Protein AF-A0A3C2DBI6-F1 (afdb_monomer_lite)

Radius of gyration: 11.97 Å; chains: 1; bounding box: 30×22×28 Å

pLDDT: mean 91.42, std 9.0, range [61.06, 97.88]

Structure (mmCIF, N/CA/C/O backbone):
data_AF-A0A3C2DBI6-F1
#
_entry.id   AF-A0A3C2DBI6-F1
#
loop_
_atom_site.group_PDB
_atom_site.id
_atom_site.type_symbol
_atom_site.label_atom_id
_atom_site.label_alt_id
_atom_site.label_comp_id
_atom_site.label_asym_id
_atom_site.label_entity_id
_atom_site.label_seq_id
_atom_site.pdbx_PDB_ins_code
_atom_site.Cartn_x
_atom_site.Cartn_y
_atom_site.Cartn_z
_atom_site.occupancy
_atom_site.B_iso_or_equiv
_atom_site.auth_seq_id
_atom_site.auth_comp_id
_atom_site.auth_asym_id
_atom_site.auth_atom_id
_atom_site.pdbx_PDB_model_num
ATOM 1 N N . ASP A 1 1 ? 8.213 -7.978 -3.596 1.00 61.06 1 ASP A N 1
ATOM 2 C CA . ASP A 1 1 ? 8.180 -9.103 -4.558 1.00 61.06 1 ASP A CA 1
ATOM 3 C C . ASP A 1 1 ? 9.587 -9.310 -5.125 1.00 61.06 1 ASP A C 1
ATOM 5 O O . ASP A 1 1 ? 10.530 -8.718 -4.597 1.00 61.06 1 ASP A O 1
ATOM 9 N N . ASP A 1 2 ? 9.748 -10.156 -6.145 1.00 65.38 2 ASP A N 1
ATOM 10 C CA . ASP A 1 2 ? 11.045 -10.406 -6.798 1.00 65.38 2 ASP A CA 1
ATOM 11 C C . ASP A 1 2 ? 11.601 -9.166 -7.539 1.00 65.38 2 ASP A C 1
ATOM 13 O O . ASP A 1 2 ? 12.786 -9.134 -7.871 1.00 65.38 2 ASP A O 1
ATOM 17 N N . ASP A 1 3 ? 10.783 -8.119 -7.717 1.00 76.75 3 ASP A N 1
ATOM 18 C CA . ASP A 1 3 ? 11.136 -6.850 -8.366 1.00 76.75 3 ASP A CA 1
ATOM 19 C C . ASP A 1 3 ? 11.495 -5.735 -7.361 1.00 76.75 3 ASP A C 1
ATOM 21 O O . ASP A 1 3 ? 11.702 -4.585 -7.749 1.00 76.75 3 ASP A O 1
ATOM 25 N N . PHE A 1 4 ? 11.626 -6.063 -6.067 1.00 85.25 4 PHE A N 1
ATOM 26 C CA . PHE A 1 4 ? 11.847 -5.117 -4.957 1.00 85.25 4 PHE A CA 1
ATOM 27 C C . PHE A 1 4 ? 10.705 -4.111 -4.732 1.00 85.25 4 PHE A C 1
ATOM 29 O O . PHE A 1 4 ? 10.897 -3.136 -4.002 1.00 85.25 4 PHE A O 1
ATOM 36 N N . ALA A 1 5 ? 9.532 -4.346 -5.317 1.00 89.25 5 ALA A N 1
ATOM 37 C CA . ALA A 1 5 ? 8.337 -3.555 -5.077 1.00 89.25 5 ALA A CA 1
ATOM 38 C C . ALA A 1 5 ? 7.580 -4.051 -3.832 1.00 89.25 5 ALA A C 1
ATOM 40 O O . ALA A 1 5 ? 7.724 -5.196 -3.374 1.00 89.25 5 ALA A O 1
ATOM 41 N N . MET A 1 6 ? 6.776 -3.160 -3.258 1.00 91.56 6 MET A N 1
ATOM 42 C CA . MET A 1 6 ? 5.901 -3.444 -2.129 1.00 91.56 6 MET A CA 1
ATOM 43 C C . MET A 1 6 ? 4.876 -4.527 -2.486 1.00 91.56 6 MET A C 1
ATOM 45 O O . MET A 1 6 ? 4.174 -4.442 -3.492 1.00 91.56 6 MET A O 1
ATOM 49 N N . ASP A 1 7 ? 4.733 -5.522 -1.609 1.00 94.81 7 ASP A N 1
ATOM 50 C CA . ASP A 1 7 ? 3.670 -6.520 -1.714 1.00 94.81 7 ASP A CA 1
ATOM 51 C C . ASP A 1 7 ? 2.380 -5.992 -1.067 1.00 94.81 7 ASP A C 1
ATOM 53 O O . ASP A 1 7 ? 2.289 -5.842 0.155 1.00 94.81 7 ASP A O 1
ATOM 57 N N . ALA A 1 8 ? 1.365 -5.733 -1.892 1.00 94.81 8 ALA A N 1
ATOM 58 C CA . ALA A 1 8 ? 0.070 -5.240 -1.436 1.00 94.81 8 ALA A CA 1
ATOM 59 C C . ALA A 1 8 ? -0.677 -6.235 -0.522 1.00 94.81 8 ALA A C 1
ATOM 61 O O . ALA A 1 8 ? -1.434 -5.807 0.346 1.00 94.81 8 ALA A O 1
ATOM 62 N N . ASN A 1 9 ? -0.452 -7.548 -0.650 1.00 95.56 9 ASN A N 1
ATOM 63 C CA . ASN A 1 9 ? -1.075 -8.538 0.237 1.00 95.56 9 ASN A CA 1
ATOM 64 C C . ASN A 1 9 ? -0.440 -8.516 1.630 1.00 95.56 9 ASN A C 1
ATOM 66 O O . ASN A 1 9 ? -1.129 -8.642 2.647 1.00 95.56 9 ASN A O 1
ATOM 70 N N . ALA A 1 10 ? 0.881 -8.333 1.678 1.00 96.12 10 ALA A N 1
ATOM 71 C CA . ALA A 1 10 ? 1.592 -8.142 2.934 1.00 96.12 10 ALA A CA 1
ATOM 72 C C . ALA A 1 10 ? 1.152 -6.835 3.611 1.00 96.12 10 ALA A C 1
ATOM 74 O O . ALA A 1 10 ? 0.883 -6.836 4.811 1.00 96.12 10 ALA A O 1
ATOM 75 N N . LEU A 1 11 ? 0.991 -5.752 2.837 1.00 97.00 11 LEU A N 1
ATOM 76 C CA . LEU A 1 11 ? 0.432 -4.491 3.329 1.00 97.00 11 LEU A CA 1
ATOM 77 C C . LEU A 1 11 ? -0.969 -4.691 3.925 1.00 97.00 11 LEU A C 1
ATOM 79 O O . LEU A 1 11 ? -1.211 -4.244 5.042 1.00 97.00 11 LEU A O 1
ATOM 83 N N . ALA A 1 12 ? -1.867 -5.392 3.225 1.00 97.19 12 ALA A N 1
ATOM 84 C CA . ALA A 1 12 ? -3.217 -5.675 3.718 1.00 97.19 12 ALA A CA 1
ATOM 85 C C . ALA A 1 12 ? -3.194 -6.417 5.061 1.00 97.19 12 ALA A C 1
ATOM 87 O O . ALA A 1 12 ? -3.881 -6.025 5.999 1.00 97.19 12 ALA A O 1
ATOM 88 N N . SER A 1 13 ? -2.330 -7.428 5.182 1.00 97.56 13 SER A N 1
ATOM 89 C CA . SER A 1 13 ? -2.191 -8.208 6.418 1.00 97.56 13 SER A CA 1
ATOM 90 C C . SER A 1 13 ? -1.713 -7.358 7.601 1.00 97.56 13 SER A C 1
ATOM 92 O O . SER A 1 13 ? -2.156 -7.567 8.728 1.00 97.56 13 SER A O 1
ATOM 94 N N . LEU A 1 14 ? -0.810 -6.401 7.357 1.00 97.31 14 LEU A N 1
ATOM 95 C CA . LEU A 1 14 ? -0.319 -5.479 8.385 1.00 97.31 14 LEU A CA 1
ATOM 96 C C . LEU A 1 14 ? -1.384 -4.455 8.788 1.00 97.31 14 LEU A C 1
ATOM 98 O O . LEU A 1 14 ? -1.573 -4.215 9.976 1.00 97.31 14 LEU A O 1
ATOM 102 N N . VAL A 1 15 ? -2.111 -3.901 7.814 1.00 97.25 15 VAL A N 1
ATOM 103 C CA . VAL A 1 15 ? -3.217 -2.967 8.064 1.00 97.25 15 VAL A CA 1
ATOM 104 C C . VAL A 1 15 ? -4.317 -3.629 8.897 1.00 97.25 15 VAL A C 1
ATOM 106 O O . VAL A 1 15 ? -4.787 -3.034 9.865 1.00 97.25 15 VAL A O 1
ATOM 109 N N . ASP A 1 16 ? -4.689 -4.869 8.576 1.00 97.38 16 ASP A N 1
ATOM 110 C CA . ASP A 1 16 ? -5.685 -5.624 9.341 1.00 97.38 16 ASP A CA 1
ATOM 111 C C . ASP A 1 16 ? -5.227 -5.880 10.785 1.00 97.38 16 ASP A C 1
ATOM 113 O O . ASP A 1 16 ? -6.029 -5.775 11.717 1.00 97.38 16 ASP A O 1
ATOM 117 N N . ALA A 1 17 ? -3.940 -6.184 10.985 1.00 97.88 17 ALA A N 1
ATOM 118 C CA . ALA A 1 17 ? -3.366 -6.369 12.315 1.00 97.88 17 ALA A CA 1
ATOM 119 C C . ALA A 1 17 ? -3.397 -5.068 13.132 1.00 97.88 17 ALA A C 1
ATOM 121 O O . ALA A 1 17 ? -3.867 -5.075 14.268 1.00 97.88 17 ALA A O 1
ATOM 122 N N . ASP A 1 18 ? -2.993 -3.945 12.534 1.00 97.31 18 ASP A N 1
ATOM 123 C CA . ASP A 1 18 ? -3.040 -2.630 13.178 1.00 97.31 18 ASP A CA 1
ATOM 124 C C . ASP A 1 18 ? -4.468 -2.255 13.594 1.00 97.31 18 ASP A C 1
ATOM 126 O O . ASP A 1 18 ? -4.705 -1.836 14.729 1.00 97.31 18 ASP A O 1
ATOM 130 N N . VAL A 1 19 ? -5.447 -2.462 12.710 1.00 96.94 19 VAL A N 1
ATOM 131 C CA . VAL A 1 19 ? -6.861 -2.215 13.023 1.00 96.94 19 VAL A CA 1
ATOM 132 C C . VAL A 1 19 ? -7.347 -3.126 14.155 1.00 96.94 19 VAL A C 1
ATOM 134 O O . VAL A 1 19 ? -8.057 -2.663 15.051 1.00 96.94 19 VAL A O 1
ATOM 137 N N . ALA A 1 20 ? -6.958 -4.404 14.158 1.00 97.69 20 ALA A N 1
ATOM 138 C CA . ALA A 1 20 ? -7.328 -5.354 15.208 1.00 97.69 20 ALA A CA 1
ATOM 139 C C . ALA A 1 20 ? -6.721 -4.998 16.579 1.00 97.69 20 ALA A C 1
ATOM 141 O O . ALA A 1 20 ? -7.351 -5.236 17.611 1.00 97.69 20 ALA A O 1
ATOM 142 N N . GLU A 1 21 ? -5.533 -4.395 16.595 1.00 97.69 21 GLU A N 1
ATOM 143 C CA . GLU A 1 21 ? -4.869 -3.884 17.799 1.00 97.69 21 GLU A CA 1
ATOM 144 C C . GLU A 1 21 ? -5.429 -2.525 18.266 1.00 97.69 21 GLU A C 1
ATOM 146 O O . GLU A 1 21 ? -5.086 -2.040 19.346 1.00 97.69 21 GLU A O 1
ATOM 151 N N . GLY A 1 22 ? -6.347 -1.927 17.499 1.00 97.38 22 GLY A N 1
ATOM 152 C CA . GLY A 1 22 ? -6.950 -0.628 17.795 1.00 97.38 22 GLY A CA 1
ATOM 153 C C . GLY A 1 22 ? -6.086 0.560 17.369 1.00 97.38 22 GLY A C 1
ATOM 154 O O . GLY A 1 22 ? -6.360 1.693 17.777 1.00 97.38 22 GLY A O 1
ATOM 155 N N . HIS A 1 23 ? -5.053 0.326 16.557 1.00 97.44 23 HIS A N 1
ATOM 156 C CA . HIS A 1 23 ? -4.318 1.387 15.885 1.00 97.44 23 HIS A CA 1
ATOM 157 C C . HIS A 1 23 ? -5.153 1.982 14.746 1.00 97.44 23 HIS A C 1
ATOM 159 O O . HIS A 1 23 ? -6.110 1.390 14.246 1.00 97.44 23 HIS A O 1
ATOM 165 N N . VAL A 1 24 ? -4.776 3.191 14.332 1.00 95.62 24 VAL A N 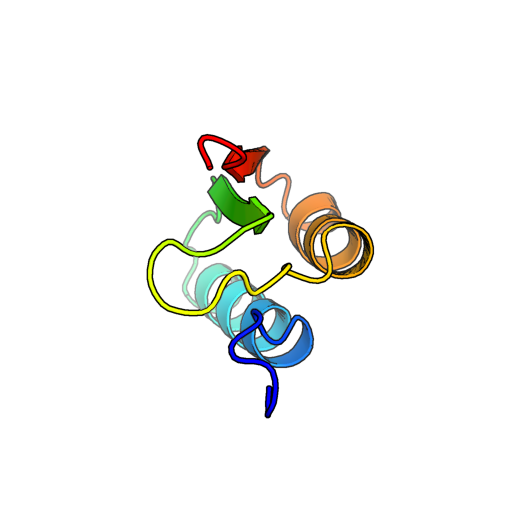1
ATOM 166 C CA . VAL A 1 24 ? -5.405 3.891 13.210 1.00 95.62 24 VAL A CA 1
ATOM 167 C C . VAL A 1 24 ? -4.354 4.077 12.118 1.00 95.62 24 VAL A C 1
ATOM 169 O O . VAL A 1 24 ? -3.531 4.992 12.229 1.00 95.62 24 VAL A O 1
ATOM 172 N N . PRO A 1 25 ? -4.360 3.233 11.069 1.00 95.12 25 PRO A N 1
ATOM 173 C CA . PRO A 1 25 ? -3.524 3.440 9.896 1.00 95.12 25 PRO A CA 1
ATOM 174 C C . PRO A 1 25 ? -3.813 4.811 9.280 1.00 95.12 25 PRO A C 1
ATOM 176 O O . PRO A 1 25 ? -4.950 5.120 8.931 1.00 95.12 25 PRO A O 1
ATOM 179 N N . CYS A 1 26 ? -2.791 5.659 9.176 1.00 94.75 26 CYS A N 1
ATOM 180 C CA . CYS A 1 26 ? -2.968 7.056 8.769 1.00 94.75 26 CYS A CA 1
ATOM 181 C C . CYS A 1 26 ? -2.281 7.408 7.445 1.00 94.75 26 CYS A C 1
ATOM 183 O O . CYS A 1 26 ? -2.719 8.331 6.758 1.00 94.75 26 CYS A O 1
ATOM 185 N N . LEU A 1 27 ? -1.226 6.681 7.074 1.00 96.00 27 LEU A N 1
ATOM 186 C CA . LEU A 1 27 ? -0.411 6.964 5.899 1.00 96.00 27 LEU A CA 1
ATOM 187 C C . LEU A 1 27 ? 0.208 5.677 5.348 1.00 96.00 27 LEU A C 1
ATOM 189 O O . LEU A 1 27 ? 0.806 4.905 6.092 1.00 96.00 27 LEU A O 1
ATOM 193 N N . VAL A 1 28 ? 0.139 5.519 4.031 1.00 96.69 28 VAL A N 1
ATOM 194 C CA . VAL A 1 28 ? 0.932 4.572 3.250 1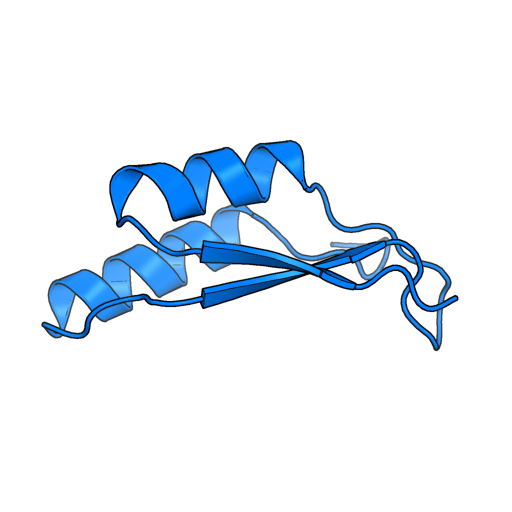.00 96.69 28 VAL A CA 1
ATOM 195 C C . VAL A 1 28 ? 1.763 5.364 2.244 1.00 96.69 28 VAL A C 1
ATOM 197 O O . VAL A 1 28 ? 1.258 6.281 1.595 1.00 96.69 28 VAL A O 1
ATOM 200 N N . VAL A 1 29 ? 3.045 5.028 2.118 1.00 95.94 29 VAL A N 1
ATOM 201 C CA . VAL A 1 29 ? 3.949 5.643 1.140 1.00 95.94 29 VAL A CA 1
ATOM 202 C C . VAL A 1 29 ? 4.299 4.602 0.086 1.00 95.94 29 VAL A C 1
ATOM 204 O O . VAL A 1 29 ? 4.965 3.622 0.400 1.00 95.94 29 VAL A O 1
ATOM 207 N N . ALA A 1 30 ? 3.836 4.811 -1.143 1.00 94.19 30 ALA A N 1
ATOM 208 C CA . ALA A 1 30 ? 4.222 4.013 -2.299 1.00 94.19 30 ALA A CA 1
ATOM 209 C C . ALA A 1 30 ? 5.402 4.687 -3.004 1.00 94.19 30 ALA A C 1
ATOM 211 O O . ALA A 1 30 ? 5.387 5.900 -3.204 1.00 94.19 30 ALA A O 1
ATOM 212 N N . THR A 1 31 ? 6.403 3.917 -3.409 1.00 92.25 31 THR A N 1
ATOM 213 C CA . THR A 1 31 ? 7.582 4.423 -4.114 1.00 92.25 31 THR A CA 1
ATOM 214 C C . THR A 1 31 ? 7.508 4.062 -5.592 1.00 92.25 31 THR A C 1
ATOM 216 O O . THR A 1 31 ? 7.375 2.898 -5.960 1.00 92.25 31 THR A O 1
ATOM 219 N N . VAL A 1 32 ? 7.625 5.060 -6.461 1.00 88.38 32 VAL A N 1
ATOM 220 C CA . VAL A 1 32 ? 7.741 4.890 -7.912 1.00 88.38 32 VAL A CA 1
ATOM 221 C C . VAL A 1 32 ? 9.157 5.295 -8.296 1.00 88.38 32 VAL A C 1
ATOM 223 O O . VAL A 1 32 ? 9.448 6.476 -8.452 1.00 88.38 32 VAL A O 1
ATOM 226 N N . GLY A 1 33 ? 10.041 4.304 -8.412 1.00 81.19 33 GLY A N 1
ATOM 227 C CA . GLY A 1 33 ? 11.470 4.511 -8.631 1.00 81.19 33 GLY A CA 1
ATOM 228 C C . GLY A 1 33 ? 12.264 4.459 -7.328 1.00 81.19 33 GLY A C 1
ATOM 229 O O . GLY A 1 33 ? 12.861 5.449 -6.915 1.00 81.19 33 GLY A O 1
ATOM 230 N N . THR A 1 34 ? 12.307 3.294 -6.674 1.00 76.12 34 THR A N 1
ATOM 231 C CA . THR A 1 34 ? 13.143 3.109 -5.476 1.00 76.12 34 THR A CA 1
ATOM 232 C C . THR A 1 34 ? 14.610 3.444 -5.771 1.00 76.12 34 THR A C 1
ATOM 234 O O . THR A 1 34 ? 15.153 3.096 -6.820 1.00 76.12 34 THR A O 1
ATOM 237 N N . THR A 1 35 ? 15.292 4.106 -4.835 1.00 74.25 35 THR A N 1
ATOM 238 C CA . THR A 1 35 ? 16.632 4.680 -5.071 1.00 74.25 35 THR A CA 1
ATOM 239 C C . THR A 1 35 ? 17.688 3.646 -5.479 1.00 74.25 35 THR A C 1
ATOM 241 O O . THR A 1 35 ? 18.618 3.968 -6.214 1.00 74.25 35 THR A O 1
ATOM 244 N N . SER A 1 36 ? 17.583 2.406 -4.992 1.00 72.12 36 SER A N 1
ATOM 245 C CA . SER A 1 36 ? 18.601 1.369 -5.219 1.00 72.12 36 SER A CA 1
ATOM 246 C C . SER A 1 36 ? 18.364 0.514 -6.463 1.00 72.12 36 SER A C 1
ATOM 248 O O . SER A 1 36 ? 19.339 0.076 -7.070 1.00 72.12 36 SER A O 1
ATOM 250 N N . SER A 1 37 ? 17.109 0.253 -6.835 1.00 76.88 37 SER A N 1
ATOM 251 C CA . SER A 1 37 ? 16.763 -0.688 -7.913 1.00 76.88 37 SER A CA 1
ATOM 252 C C . SER A 1 37 ? 15.862 -0.096 -8.997 1.00 76.88 37 SER A C 1
ATOM 254 O O . SER A 1 37 ? 15.688 -0.727 -10.035 1.00 76.88 37 SER A O 1
ATOM 256 N N . GLY A 1 38 ? 15.312 1.105 -8.801 1.00 78.94 38 GLY A N 1
ATOM 257 C CA . GLY A 1 38 ? 14.323 1.692 -9.706 1.00 78.94 38 GLY A CA 1
ATOM 258 C C . GLY A 1 38 ? 12.971 0.976 -9.672 1.00 78.94 38 GLY A C 1
ATOM 259 O O . GLY A 1 38 ? 12.197 1.114 -10.615 1.00 78.94 38 GLY A O 1
ATOM 260 N N . ALA A 1 39 ? 12.693 0.202 -8.618 1.00 86.25 39 ALA A N 1
ATOM 261 C CA . ALA A 1 39 ? 11.453 -0.553 -8.487 1.00 86.25 39 ALA A CA 1
ATOM 262 C C . ALA A 1 39 ? 10.240 0.376 -8.391 1.00 86.25 39 ALA A C 1
ATOM 264 O O . ALA A 1 39 ? 10.339 1.509 -7.907 1.00 86.25 39 ALA A O 1
ATOM 265 N N . ILE A 1 40 ? 9.096 -0.117 -8.855 1.00 88.81 40 ILE A N 1
ATOM 266 C CA . ILE A 1 40 ? 7.837 0.621 -8.891 1.00 88.81 40 ILE A CA 1
ATOM 267 C C . ILE A 1 40 ? 6.807 -0.166 -8.094 1.00 88.81 40 ILE A C 1
ATOM 269 O O . ILE A 1 40 ? 6.438 -1.272 -8.481 1.00 88.81 40 ILE A O 1
ATOM 273 N N . ASP A 1 41 ? 6.323 0.429 -7.011 1.00 92.38 41 ASP A N 1
ATOM 274 C CA . ASP A 1 41 ? 5.270 -0.157 -6.196 1.00 92.38 41 ASP A CA 1
ATOM 275 C C . ASP A 1 41 ? 3.935 -0.227 -6.961 1.00 92.38 41 ASP A C 1
ATOM 277 O O . ASP A 1 41 ? 3.610 0.674 -7.748 1.00 92.38 41 ASP A O 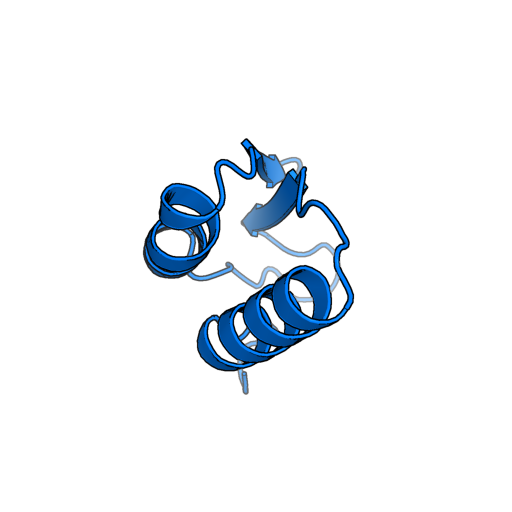1
ATOM 281 N N . PRO A 1 42 ? 3.102 -1.255 -6.716 1.00 93.50 42 PRO A N 1
ATOM 282 C CA . P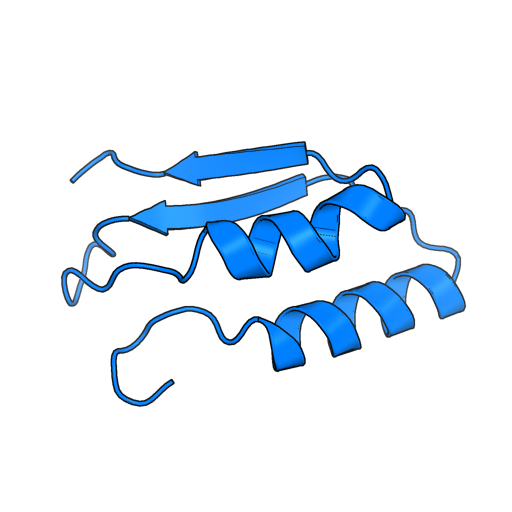RO A 1 42 ? 1.787 -1.382 -7.334 1.00 93.50 42 PRO A CA 1
ATOM 283 C C . PRO A 1 42 ? 0.784 -0.401 -6.700 1.00 93.50 42 PRO A C 1
ATOM 285 O O . PRO A 1 42 ? -0.082 -0.786 -5.916 1.00 93.50 42 PRO A O 1
ATOM 288 N N . VAL A 1 43 ? 0.883 0.886 -7.060 1.00 94.38 43 VAL A N 1
ATOM 289 C CA . VAL A 1 43 ? 0.116 1.996 -6.457 1.00 94.38 43 VAL A CA 1
ATOM 290 C C . VAL A 1 43 ? -1.393 1.731 -6.423 1.00 94.38 43 VAL A C 1
ATOM 292 O O . VAL A 1 43 ? -2.031 2.015 -5.414 1.00 94.38 43 VAL A O 1
ATOM 295 N N . SER A 1 44 ? -1.975 1.157 -7.484 1.00 96.00 44 SER A N 1
ATOM 296 C CA . SER A 1 44 ? -3.416 0.846 -7.513 1.00 96.00 44 SER A CA 1
ATOM 297 C C . SER A 1 44 ? -3.808 -0.121 -6.397 1.00 96.00 44 SER A C 1
ATOM 299 O O . SER A 1 44 ? -4.727 0.164 -5.638 1.00 96.00 44 SER A O 1
ATOM 301 N N . SER A 1 45 ? -3.070 -1.223 -6.258 1.00 96.81 45 SER A N 1
ATOM 302 C CA . SER A 1 45 ? -3.327 -2.234 -5.231 1.00 96.81 45 SER A CA 1
ATOM 303 C C . SER A 1 45 ? -3.107 -1.678 -3.823 1.00 96.81 45 SER A C 1
ATOM 305 O O . SER A 1 45 ? -3.824 -2.034 -2.896 1.00 96.81 45 SER A O 1
ATOM 307 N N . ILE A 1 46 ? -2.143 -0.771 -3.654 1.00 96.81 46 ILE A N 1
ATOM 308 C CA . ILE A 1 46 ? -1.911 -0.071 -2.385 1.00 96.81 46 ILE A CA 1
ATOM 309 C C . ILE A 1 46 ? -3.099 0.832 -2.029 1.00 96.81 46 ILE A C 1
ATOM 311 O O . ILE A 1 46 ? -3.546 0.836 -0.882 1.00 96.81 46 ILE A O 1
ATOM 315 N N . CYS A 1 47 ? -3.646 1.569 -2.999 1.00 96.75 47 CYS A N 1
ATOM 316 C CA . CYS A 1 47 ? -4.844 2.383 -2.796 1.00 96.75 47 CYS A CA 1
ATOM 317 C C . CYS A 1 47 ? -6.064 1.533 -2.414 1.00 96.75 47 CYS A C 1
ATOM 319 O O . CYS A 1 47 ? -6.834 1.952 -1.549 1.00 96.75 47 CYS A O 1
ATOM 321 N N . ASP A 1 48 ? -6.215 0.343 -3.004 1.00 97.88 48 ASP A N 1
ATOM 322 C CA . ASP A 1 48 ? -7.298 -0.591 -2.668 1.00 97.88 48 ASP A CA 1
ATOM 323 C C . ASP A 1 48 ? -7.225 -1.057 -1.202 1.00 97.88 48 ASP A C 1
ATOM 325 O O . ASP A 1 48 ? -8.260 -1.269 -0.571 1.00 97.88 48 ASP A O 1
ATOM 329 N N . VAL A 1 49 ? -6.017 -1.153 -0.633 1.00 97.44 49 VAL A N 1
ATOM 330 C CA . VAL A 1 49 ? -5.796 -1.490 0.785 1.00 97.44 49 VAL A CA 1
ATOM 331 C C . VAL A 1 49 ? -5.973 -0.277 1.705 1.00 97.44 49 VAL A C 1
ATOM 333 O O . VAL A 1 49 ? -6.589 -0.383 2.764 1.00 97.44 49 VAL A O 1
ATOM 336 N N . ALA A 1 50 ? -5.451 0.888 1.321 1.00 96.69 50 ALA A N 1
ATOM 337 C CA . ALA A 1 50 ? -5.467 2.093 2.154 1.00 96.69 50 ALA A CA 1
ATOM 338 C C . ALA A 1 50 ? -6.856 2.756 2.242 1.00 96.69 50 ALA A C 1
ATOM 340 O O . ALA A 1 50 ? -7.227 3.300 3.285 1.00 96.69 50 ALA A O 1
ATOM 341 N N . GLY A 1 51 ? -7.638 2.702 1.159 1.00 96.50 51 GLY A N 1
ATOM 342 C CA . GLY A 1 51 ? -8.944 3.355 1.053 1.00 96.50 51 GLY A CA 1
ATOM 343 C C . GLY A 1 51 ? -9.955 2.934 2.131 1.00 96.50 51 GLY A C 1
ATOM 344 O O . GLY A 1 51 ? -10.510 3.815 2.791 1.00 96.50 51 GLY A O 1
ATOM 345 N N . PRO A 1 52 ? -10.189 1.626 2.360 1.00 96.88 52 PRO A N 1
ATOM 346 C CA . PRO A 1 52 ? -11.139 1.142 3.364 1.00 96.88 52 PRO A CA 1
ATOM 347 C C . PRO A 1 52 ? -10.849 1.600 4.798 1.00 96.88 52 PRO A C 1
ATOM 349 O O . PRO A 1 52 ? -11.785 1.786 5.574 1.00 96.88 52 PRO A O 1
ATOM 352 N N . VAL A 1 53 ? -9.574 1.804 5.144 1.00 96.25 53 VAL A N 1
ATOM 353 C CA . VAL A 1 53 ? -9.148 2.264 6.479 1.00 96.25 53 VAL A CA 1
ATOM 354 C C . VAL A 1 53 ? -8.957 3.781 6.565 1.00 96.25 53 VAL A C 1
ATOM 356 O O . VAL A 1 53 ? -8.649 4.305 7.631 1.00 96.25 53 VAL A O 1
ATOM 359 N N . GLY A 1 54 ? -9.167 4.505 5.462 1.00 95.81 54 GLY A N 1
ATOM 360 C CA . GLY A 1 54 ? -9.025 5.960 5.408 1.00 95.81 54 GLY A CA 1
ATOM 361 C C . GLY A 1 54 ? -7.578 6.454 5.494 1.00 95.81 54 GLY A C 1
ATOM 362 O O . GLY A 1 54 ? -7.361 7.629 5.796 1.00 95.81 54 GLY A O 1
ATOM 363 N N . ALA A 1 55 ? -6.595 5.589 5.233 1.00 97.31 55 ALA A N 1
ATOM 364 C CA . ALA A 1 55 ? -5.191 5.974 5.229 1.00 97.31 55 ALA A CA 1
ATOM 365 C C . ALA A 1 55 ? -4.869 6.821 3.990 1.00 97.31 55 ALA A C 1
ATOM 367 O O . ALA A 1 55 ? -5.300 6.524 2.873 1.0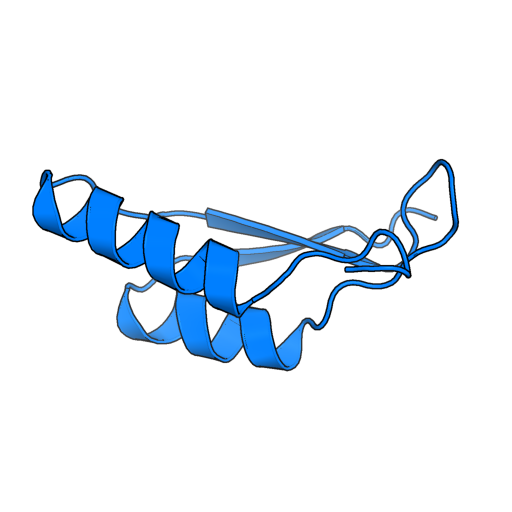0 97.31 55 ALA A O 1
ATOM 368 N N . TRP A 1 56 ? -4.081 7.881 4.176 1.00 97.69 56 TRP A N 1
ATOM 369 C CA . TRP A 1 56 ? -3.586 8.681 3.061 1.00 97.69 56 TRP A CA 1
ATOM 370 C C . TRP A 1 56 ? -2.564 7.880 2.252 1.00 97.69 56 TRP A C 1
ATOM 372 O O . TRP A 1 56 ? -1.737 7.187 2.836 1.00 97.69 56 TRP A O 1
ATOM 382 N N . VAL A 1 57 ? -2.555 8.019 0.925 1.00 97.25 57 VAL A N 1
ATOM 383 C CA . VAL A 1 57 ? -1.497 7.448 0.079 1.00 97.25 57 VAL A CA 1
ATOM 384 C C . VAL A 1 57 ? -0.618 8.570 -0.459 1.00 97.25 57 VAL A C 1
ATOM 386 O O . VAL A 1 57 ? -1.078 9.444 -1.195 1.00 97.25 57 VAL A O 1
ATOM 389 N N . HIS A 1 58 ? 0.655 8.565 -0.075 1.00 97.19 58 HIS A N 1
ATOM 390 C CA . HIS A 1 58 ? 1.681 9.415 -0.671 1.00 97.19 58 HIS A CA 1
ATOM 391 C C . HIS A 1 58 ? 2.470 8.605 -1.699 1.00 97.19 58 HIS A C 1
ATOM 393 O O . HIS A 1 58 ? 2.882 7.486 -1.411 1.00 97.19 58 HIS A O 1
ATOM 399 N N . VAL A 1 59 ? 2.681 9.169 -2.887 1.00 94.81 59 VAL A N 1
ATOM 400 C CA . VAL A 1 59 ? 3.539 8.569 -3.912 1.00 94.81 59 VAL A CA 1
ATOM 401 C C . VAL A 1 59 ? 4.867 9.318 -3.924 1.00 94.81 59 VAL A C 1
ATOM 403 O O . VAL A 1 59 ? 4.911 10.480 -4.335 1.00 94.81 59 VAL A O 1
ATOM 406 N N . ASP A 1 60 ? 5.932 8.657 -3.477 1.00 93.19 60 ASP A N 1
ATOM 407 C CA . ASP A 1 60 ? 7.298 9.152 -3.610 1.00 93.19 60 ASP A CA 1
ATOM 408 C C . ASP A 1 60 ? 7.808 8.826 -5.019 1.00 93.19 60 ASP A C 1
ATOM 410 O O . ASP A 1 60 ? 7.903 7.667 -5.418 1.00 93.19 60 ASP A O 1
ATOM 414 N N . SER A 1 61 ? 8.071 9.877 -5.788 1.00 88.44 61 SER A N 1
ATOM 415 C CA . SER A 1 61 ? 8.544 9.827 -7.177 1.00 88.44 61 SER A CA 1
ATOM 416 C C . SER A 1 61 ? 9.680 10.830 -7.383 1.00 88.44 61 SER A C 1
ATOM 418 O O . SER A 1 61 ? 9.731 11.555 -8.372 1.00 88.44 61 SER A O 1
ATOM 420 N N . ALA A 1 62 ? 10.557 10.941 -6.382 1.00 83.19 62 ALA A N 1
ATOM 421 C CA . ALA A 1 62 ? 11.674 11.877 -6.406 1.00 83.19 62 ALA A CA 1
ATOM 422 C C . ALA A 1 62 ? 12.808 11.479 -7.369 1.00 83.19 62 ALA A C 1
ATOM 424 O O . ALA A 1 62 ? 13.660 12.324 -7.658 1.00 83.19 62 ALA A O 1
ATOM 425 N N . TRP A 1 63 ? 12.844 10.217 -7.814 1.00 66.31 63 TRP A N 1
ATOM 426 C CA . TRP A 1 63 ? 13.822 9.707 -8.774 1.00 66.31 63 TRP A CA 1
ATOM 427 C C . TRP A 1 63 ? 13.426 10.086 -10.209 1.00 66.31 63 TRP A C 1
ATOM 429 O O . TRP A 1 63 ? 14.208 10.812 -10.865 1.00 66.31 63 TRP A O 1
#

Secondary structure (DSSP, 8-state):
-TTS---HHHHHHHHHHHHH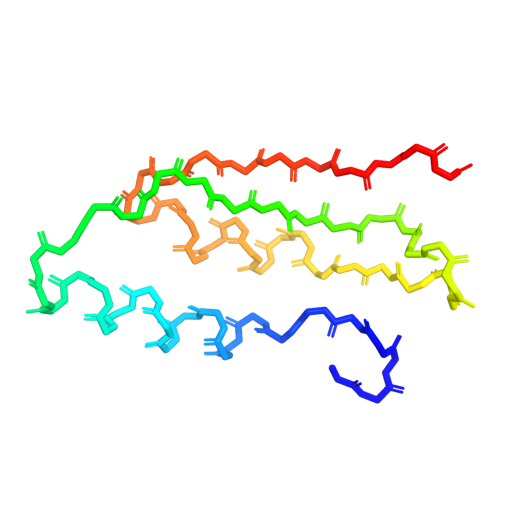TT----EEEEEBS-TTT--B--HHHHHHHHHHHT-EEEEE---

Sequence (63 aa):
DDDFAMDANALASLVDADVAEGHVPCLVVATVGTTSSGAIDPVSSICDVAGPVGAWVHVDSAW

Foldseek 3Di:
DVQPADDLVVVLVVCVVCVVVVHQAAEDEFEQQDPPRNGGYPQVSNCVRQVVSVHDYHYHDVD